Protein AF-A0A1C3VGX7-F1 (afdb_monomer)

Foldseek 3Di:
DDDDDDDDDDDDDDDDDPPPPPPPPDPPPVQWPWADDAAEDDDFDADPVRHGQKDKTWTFDADPVGRQKTWTKIKIFGQAQAWKWKWKAFVPDPDTDIDIDHHRDIDMDTRDIDGPDTYTHMHMYID

Radius of gyration: 29.25 Å; Cα contacts (8 Å, |Δi|>4): 235; chains: 1; bounding box: 51×45×94 Å

Nearest PDB structures (foldseek):
  7snk-assembly1_A  TM=5.918E-01  e=3.510E-02  Phocaeic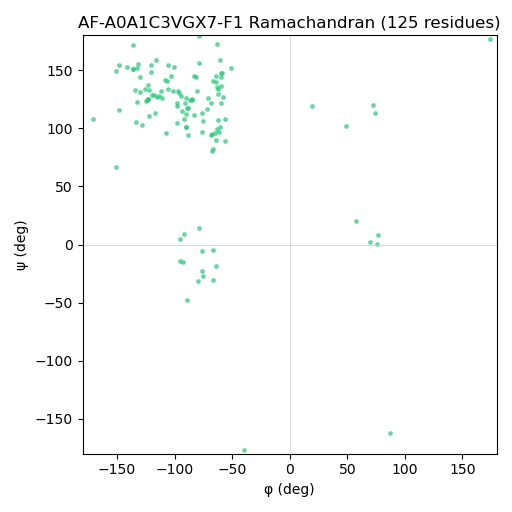ola plebeius DSM 17135
  2x09-assembly2_B  TM=5.824E-01  e=1.262E-01  Amycolatopsis orientalis
  7lk7-assembly1_A  TM=5.318E-01  e=9.664E-02  Phocaeicola plebeius DSM 17135
  6qvi-assembly2_B  TM=4.352E-01  e=5.919E-01  Thermus thermophilus HB27
  6ncz-assembly1_C  TM=4.996E-01  e=1.248E+00  Fusicatenibacter saccharivorans

Secondary structure (DSSP, 8-state):
--------------------------------EEPPPPEEES---B-TTS-BSEEEEEEEEE-SS-TTEEEEEEEEEE-SSS-EEEEEEETT-S-EEEEEE-TT-EEEEEEEEEES-----EEEEE-

pLDDT: mean 81.5, std 19.59, range [40.47, 97.69]

Organism: NCBI:txid1761772

Solvent-accessible surface area (backbone atoms only — not comparable to full-atom values): 7952 Å² total; per-residue (Å²): 134,83,90,83,85,89,88,81,91,79,89,80,88,78,82,86,80,81,82,73,79,78,77,78,79,64,86,80,71,77,67,64,42,72,46,75,84,67,50,75,46,77,68,82,59,55,48,99,86,67,47,70,24,69,47,79,49,35,31,24,42,58,40,94,87,47,65,59,35,18,34,38,35,41,37,41,32,28,76,36,86,55,76,44,40,34,36,42,23,49,59,94,50,90,68,58,52,78,44,78,36,47,42,67,32,71,51,76,45,72,82,48,73,38,71,79,56,60,76,79,61,42,31,37,36,51,103

Structure (mmCIF, N/CA/C/O backbone):
data_AF-A0A1C3VGX7-F1
#
_entry.id   AF-A0A1C3VGX7-F1
#
loop_
_atom_site.group_PDB
_atom_site.id
_atom_site.type_symbol
_atom_site.label_atom_id
_atom_site.label_alt_id
_atom_site.label_comp_id
_atom_site.label_asym_id
_atom_site.label_entity_id
_atom_site.label_seq_id
_atom_site.pdbx_PDB_ins_code
_atom_site.Cartn_x
_atom_site.Cartn_y
_atom_site.Cartn_z
_atom_site.occupancy
_atom_site.B_iso_or_equiv
_atom_site.auth_seq_id
_atom_site.auth_comp_id
_atom_site.auth_asym_id
_atom_site.auth_atom_id
_atom_site.pdbx_PDB_model_num
ATOM 1 N N . MET A 1 1 ? -35.722 33.574 -77.593 1.00 40.47 1 MET A N 1
ATOM 2 C CA . MET A 1 1 ? -35.270 32.923 -78.837 1.00 40.47 1 MET A CA 1
ATOM 3 C C . MET A 1 1 ? -34.606 31.601 -78.455 1.00 40.47 1 MET A C 1
ATOM 5 O O . MET A 1 1 ? -33.612 31.627 -77.751 1.00 40.47 1 MET A O 1
ATOM 9 N N . GLN A 1 2 ? -35.299 30.500 -78.769 1.00 41.75 2 GLN A N 1
ATOM 10 C CA . GLN A 1 2 ? -34.873 29.114 -79.068 1.00 41.75 2 GLN A CA 1
ATOM 11 C C . GLN A 1 2 ? -33.475 28.611 -78.620 1.00 41.75 2 GLN A C 1
ATOM 13 O O . GLN A 1 2 ? -32.465 29.198 -78.978 1.00 41.75 2 GLN A O 1
ATOM 18 N N . ILE A 1 3 ? -33.411 27.570 -77.766 1.00 47.00 3 ILE A N 1
ATOM 19 C CA . ILE A 1 3 ? -33.228 26.112 -78.058 1.00 47.00 3 ILE A CA 1
ATOM 20 C C . ILE A 1 3 ? -31.804 25.737 -78.511 1.00 47.00 3 ILE A C 1
ATOM 22 O O . ILE A 1 3 ? -31.419 26.165 -79.588 1.00 47.00 3 ILE A O 1
ATOM 26 N N . ARG A 1 4 ? -31.119 24.843 -77.761 1.00 49.81 4 ARG A N 1
ATOM 27 C CA . ARG A 1 4 ? -30.520 23.529 -78.166 1.00 49.81 4 ARG A CA 1
ATOM 28 C C . ARG A 1 4 ? -30.042 22.789 -76.891 1.00 49.81 4 ARG A C 1
ATOM 30 O O . ARG A 1 4 ? -29.281 23.356 -76.125 1.00 49.81 4 ARG A O 1
ATOM 37 N N . LEU A 1 5 ? -30.714 21.714 -76.461 1.00 46.38 5 LEU A N 1
ATOM 38 C CA . LEU A 1 5 ? -30.472 20.279 -76.746 1.00 46.38 5 LEU A CA 1
ATOM 39 C C . LEU A 1 5 ? -29.245 19.649 -76.027 1.00 46.38 5 LEU A C 1
ATOM 41 O O . LEU A 1 5 ? -28.106 19.985 -76.320 1.00 46.38 5 LEU A O 1
ATOM 45 N N . LEU A 1 6 ? -29.577 18.719 -75.109 1.00 43.84 6 LEU A N 1
ATOM 46 C CA . LEU A 1 6 ? -28.848 17.602 -74.445 1.00 43.84 6 LEU A CA 1
ATOM 47 C C . LEU A 1 6 ? -27.881 16.793 -75.362 1.00 43.84 6 LEU A C 1
ATOM 49 O O . LEU A 1 6 ? -27.949 16.983 -76.574 1.00 43.84 6 LEU A O 1
ATOM 53 N N . PRO A 1 7 ? -27.194 15.709 -74.902 1.00 55.16 7 PRO A N 1
ATOM 54 C CA . PRO A 1 7 ? -26.656 15.316 -73.579 1.00 55.16 7 PRO A CA 1
ATOM 55 C C . PRO A 1 7 ? -25.218 14.724 -73.682 1.00 55.16 7 PRO A C 1
ATOM 57 O O . PRO A 1 7 ? -24.768 14.350 -74.759 1.00 55.16 7 PRO A O 1
ATOM 60 N N . MET A 1 8 ? -24.521 14.480 -72.567 1.00 45.97 8 MET A N 1
ATOM 61 C CA . MET A 1 8 ? -23.620 13.317 -72.508 1.00 45.97 8 MET A CA 1
ATOM 62 C C . MET A 1 8 ? -23.539 12.758 -71.089 1.00 45.97 8 MET A C 1
ATOM 64 O O . MET A 1 8 ? -23.097 13.421 -70.155 1.00 45.97 8 MET A O 1
ATOM 68 N N . LEU A 1 9 ? -24.019 11.521 -70.959 1.00 51.81 9 LEU A N 1
ATOM 69 C CA . LEU A 1 9 ? -23.795 10.646 -69.821 1.00 51.81 9 LEU A CA 1
ATOM 70 C C . LEU A 1 9 ? -22.302 10.343 -69.689 1.00 51.81 9 LEU A C 1
ATOM 72 O O . LEU A 1 9 ? -21.711 9.830 -70.635 1.00 51.81 9 LEU A O 1
ATOM 76 N N . ILE A 1 10 ? -21.746 10.516 -68.492 1.00 53.53 10 ILE A N 1
ATOM 77 C CA . ILE A 1 10 ? -20.650 9.668 -68.016 1.00 53.53 10 ILE A CA 1
ATOM 78 C C . ILE A 1 10 ? -20.998 9.250 -66.590 1.00 53.53 10 ILE A C 1
ATOM 80 O O . ILE A 1 10 ? -20.961 10.043 -65.652 1.00 53.53 10 ILE A O 1
ATOM 84 N N . ALA A 1 11 ? -21.406 7.991 -66.460 1.00 48.50 11 ALA A N 1
ATOM 85 C CA . ALA A 1 11 ? -21.537 7.306 -65.189 1.00 48.50 11 ALA A CA 1
ATOM 86 C C . ALA A 1 11 ? -20.134 6.920 -64.702 1.00 48.50 11 ALA A C 1
ATOM 88 O O . ALA A 1 11 ? -19.487 6.068 -65.309 1.00 48.50 11 ALA A O 1
ATOM 89 N N . SER A 1 12 ? -19.681 7.519 -63.602 1.00 54.56 12 SER A N 1
ATOM 90 C CA . SER A 1 12 ? -18.494 7.063 -62.876 1.00 54.56 12 SER A CA 1
ATOM 91 C C . SER A 1 12 ? -18.942 6.419 -61.571 1.00 54.56 12 SER A C 1
ATOM 93 O O . SER A 1 12 ? -19.208 7.090 -60.578 1.00 54.56 12 SER A O 1
ATOM 95 N N . VAL A 1 13 ? -19.053 5.093 -61.603 1.00 50.00 13 VAL A N 1
ATOM 96 C CA . VAL A 1 13 ? -19.098 4.242 -60.414 1.00 50.00 13 VAL A CA 1
ATOM 97 C C . VAL A 1 13 ? -17.693 4.242 -59.812 1.00 50.00 13 VAL A C 1
ATOM 99 O O . VAL A 1 13 ? -16.761 3.759 -60.448 1.00 50.00 13 VAL A O 1
ATOM 102 N N . LEU A 1 14 ? -17.530 4.752 -58.590 1.00 49.12 14 LEU A N 1
ATOM 103 C CA . LEU A 1 14 ? -16.368 4.438 -57.760 1.00 49.12 14 LEU A CA 1
ATOM 104 C C . LEU A 1 14 ? -16.851 3.834 -56.448 1.00 49.12 14 LEU A C 1
ATOM 106 O O . LEU A 1 14 ? -17.493 4.478 -55.620 1.00 49.12 14 LEU A O 1
ATOM 110 N N . LEU A 1 15 ? -16.563 2.541 -56.334 1.00 46.62 15 LEU A N 1
ATOM 111 C CA . LEU A 1 15 ? -16.748 1.726 -55.155 1.00 46.62 15 LEU A CA 1
ATOM 112 C C . LEU A 1 15 ? -15.853 2.215 -54.010 1.00 46.62 15 LEU A C 1
ATOM 114 O O . LEU A 1 15 ? -14.680 2.511 -54.210 1.00 46.62 15 LEU A O 1
ATOM 118 N N . GLY A 1 16 ? -16.428 2.197 -52.808 1.00 44.78 16 GLY A N 1
ATOM 119 C CA . GLY A 1 16 ? -15.869 1.511 -51.643 1.00 44.78 16 GLY A CA 1
ATOM 120 C C . GLY A 1 16 ? -14.399 1.753 -51.300 1.00 44.78 16 GLY A C 1
ATOM 121 O O . GLY A 1 16 ? -13.510 1.074 -51.797 1.00 44.78 16 GLY A O 1
ATOM 122 N N . GLY A 1 17 ? -14.183 2.602 -50.301 1.00 42.56 17 GLY A N 1
ATOM 123 C CA . GLY A 1 17 ? -12.937 2.676 -49.547 1.00 42.56 17 GLY A CA 1
ATOM 124 C C . GLY A 1 17 ? -13.229 3.150 -48.132 1.00 42.56 17 GLY A C 1
ATOM 125 O O . GLY A 1 17 ? -12.892 4.271 -47.768 1.00 42.56 17 GLY A O 1
ATOM 126 N N . ALA A 1 18 ? -13.935 2.331 -47.349 1.00 49.16 18 ALA A N 1
ATOM 127 C CA . ALA A 1 18 ? -14.025 2.543 -45.914 1.00 49.16 18 ALA A CA 1
ATOM 128 C C . ALA A 1 18 ? -12.606 2.414 -45.346 1.00 49.16 18 ALA A C 1
ATOM 130 O O . ALA A 1 18 ? -12.059 1.313 -45.282 1.00 49.16 18 ALA A O 1
ATOM 131 N N . ASN A 1 19 ? -12.006 3.538 -44.956 1.00 46.81 19 ASN A N 1
ATOM 132 C CA . ASN A 1 19 ? -10.813 3.548 -44.121 1.00 46.81 19 ASN A CA 1
ATOM 133 C C . ASN A 1 19 ? -11.201 2.996 -42.747 1.00 46.81 19 ASN A C 1
ATOM 135 O O . ASN A 1 19 ? -11.492 3.740 -41.813 1.00 46.81 19 ASN A O 1
ATOM 139 N N . GLY A 1 20 ? -11.243 1.668 -42.646 1.00 46.28 20 GLY A N 1
ATOM 140 C CA . GLY A 1 20 ? -11.172 0.969 -41.380 1.00 46.28 20 GLY A CA 1
ATOM 141 C C . GLY A 1 20 ? -9.816 1.286 -40.770 1.00 46.28 20 GLY A C 1
ATOM 142 O O . GLY A 1 20 ? -8.796 0.720 -41.154 1.00 46.28 20 GLY A O 1
ATOM 143 N N . THR A 1 21 ? -9.796 2.232 -39.840 1.00 46.66 21 THR A N 1
ATOM 144 C CA . THR A 1 21 ? -8.708 2.377 -38.884 1.00 46.66 21 THR A CA 1
ATOM 145 C C . THR A 1 21 ? -8.652 1.091 -38.067 1.00 46.66 21 THR A C 1
ATOM 147 O O . THR A 1 21 ? -9.399 0.892 -37.112 1.00 46.66 21 THR A O 1
ATOM 150 N N . PHE A 1 22 ? -7.771 0.176 -38.462 1.00 52.41 22 PHE A N 1
ATOM 151 C CA . PHE A 1 22 ? -7.387 -0.947 -37.622 1.00 52.41 22 PHE A CA 1
ATOM 152 C C . PHE A 1 22 ? -6.600 -0.380 -36.440 1.00 52.41 22 PHE A C 1
ATOM 154 O O . PHE A 1 22 ? -5.397 -0.141 -36.527 1.00 52.41 22 PHE A O 1
ATOM 161 N N . GLY A 1 23 ? -7.295 -0.124 -35.331 1.00 44.03 23 GLY A N 1
ATOM 162 C CA . GLY A 1 23 ? -6.652 0.040 -34.038 1.00 44.03 23 GLY A CA 1
ATOM 163 C C . GLY A 1 23 ? -5.932 -1.262 -33.712 1.00 44.03 23 GLY A C 1
ATOM 164 O O . GLY A 1 23 ? -6.565 -2.238 -33.320 1.00 44.03 23 GLY A O 1
ATOM 165 N N . GLN A 1 24 ? -4.616 -1.301 -33.916 1.00 53.38 24 GLN A N 1
ATOM 166 C CA . GLN A 1 24 ? -3.787 -2.376 -33.392 1.00 53.38 24 GLN A CA 1
ATOM 167 C C . GLN A 1 24 ? -3.835 -2.284 -31.866 1.00 53.38 24 GLN A C 1
ATOM 169 O O . GLN A 1 24 ? -3.090 -1.526 -31.247 1.00 53.38 24 GLN A O 1
ATOM 174 N N . SER A 1 25 ? -4.718 -3.061 -31.241 1.00 48.56 25 SER A N 1
ATOM 175 C CA . SER A 1 25 ? -4.529 -3.471 -29.858 1.00 48.56 25 SER A CA 1
ATOM 176 C C . SER A 1 25 ? -3.268 -4.331 -29.835 1.00 48.56 25 SER A C 1
ATOM 178 O O . SER A 1 25 ? -3.319 -5.540 -30.065 1.00 48.56 25 SER A O 1
ATOM 180 N N . GLY A 1 26 ? -2.113 -3.690 -29.631 1.00 57.94 26 GLY A N 1
ATOM 181 C CA . GLY A 1 26 ? -0.898 -4.393 -29.241 1.00 57.94 26 GLY A CA 1
ATOM 182 C C . GLY A 1 26 ? -1.209 -5.288 -28.036 1.00 57.94 26 GLY A C 1
ATOM 183 O O . GLY A 1 26 ? -2.144 -4.985 -27.288 1.00 57.94 26 GLY A O 1
ATOM 184 N N . PRO A 1 27 ? -0.488 -6.406 -27.852 1.00 47.38 27 PRO A N 1
ATOM 185 C CA . PRO A 1 27 ? -0.771 -7.334 -26.770 1.00 47.38 27 PRO A CA 1
ATOM 186 C C . PRO A 1 27 ? -0.711 -6.564 -25.452 1.00 47.38 27 PRO A C 1
ATOM 188 O O . PRO A 1 27 ? 0.358 -6.147 -25.005 1.00 47.38 27 PRO A O 1
ATOM 191 N N . SER A 1 28 ? -1.886 -6.341 -24.861 1.00 49.50 28 SER A N 1
ATOM 192 C CA . SER A 1 28 ? -2.040 -5.809 -23.517 1.00 49.50 28 SER A CA 1
ATOM 193 C C . SER A 1 28 ? -1.512 -6.882 -22.575 1.00 49.50 28 SER A C 1
ATOM 195 O O . SER A 1 28 ? -2.252 -7.716 -22.060 1.00 49.50 28 SER A O 1
ATOM 197 N N . MET A 1 29 ? -0.189 -6.939 -22.426 1.00 52.16 29 MET A N 1
ATOM 198 C CA . MET A 1 29 ? 0.431 -7.675 -21.344 1.00 52.16 29 MET A CA 1
ATOM 199 C C . MET A 1 29 ? 0.058 -6.914 -20.083 1.00 52.16 29 MET A C 1
ATOM 201 O O . MET A 1 29 ? 0.702 -5.922 -19.740 1.00 52.16 29 MET A O 1
ATOM 205 N N . SER A 1 30 ? -1.018 -7.346 -19.428 1.00 49.06 30 SER A N 1
ATOM 206 C CA . SER A 1 30 ? -1.345 -6.948 -18.066 1.00 49.06 30 SER A CA 1
ATOM 207 C C . SER A 1 30 ? -0.144 -7.299 -17.182 1.00 49.06 30 SER A C 1
ATOM 209 O O . SER A 1 30 ? -0.015 -8.409 -16.683 1.00 49.06 30 SER A O 1
ATOM 211 N N . ARG A 1 31 ? 0.792 -6.354 -17.055 1.00 57.88 31 ARG A N 1
ATOM 212 C CA . ARG A 1 31 ? 2.080 -6.478 -16.349 1.00 57.88 31 ARG A CA 1
ATOM 213 C C . ARG A 1 31 ? 1.943 -6.342 -14.829 1.00 57.88 31 ARG A C 1
ATOM 215 O O . ARG A 1 31 ? 2.938 -6.145 -14.144 1.00 57.88 31 ARG A O 1
ATOM 222 N N . LEU A 1 32 ? 0.724 -6.424 -14.305 1.00 59.06 32 LEU A N 1
ATOM 223 C CA . LEU A 1 32 ? 0.454 -6.340 -12.878 1.00 59.06 32 LEU A CA 1
ATOM 224 C C . LEU A 1 32 ? 0.504 -7.749 -12.295 1.00 59.06 32 LEU A C 1
ATOM 226 O O . LEU A 1 32 ? -0.444 -8.522 -12.431 1.00 59.06 32 LEU A O 1
ATOM 230 N N . THR A 1 33 ? 1.612 -8.094 -11.643 1.00 65.19 33 THR A N 1
ATOM 231 C CA . THR A 1 33 ? 1.636 -9.249 -10.744 1.00 65.19 33 THR A CA 1
ATOM 232 C C . THR A 1 33 ? 0.928 -8.856 -9.454 1.00 65.19 33 THR A C 1
ATOM 234 O O . THR A 1 33 ? 1.522 -8.214 -8.586 1.00 65.19 33 THR A O 1
ATOM 237 N N . LEU A 1 34 ? -0.359 -9.204 -9.346 1.00 75.50 34 LEU A N 1
ATOM 238 C CA . LEU A 1 34 ? -1.123 -9.022 -8.113 1.00 75.50 34 LEU A CA 1
ATOM 239 C C . LEU A 1 34 ? -0.449 -9.824 -6.993 1.00 75.50 34 LEU A C 1
ATOM 241 O O . LEU A 1 34 ? -0.247 -11.033 -7.122 1.00 75.50 34 LEU A O 1
ATOM 245 N N . GLN A 1 35 ? -0.059 -9.142 -5.922 1.00 86.31 35 GLN A N 1
ATOM 246 C CA . GLN A 1 35 ? 0.553 -9.777 -4.762 1.00 86.31 35 GLN A CA 1
ATOM 247 C C . GLN A 1 35 ? -0.513 -10.443 -3.887 1.00 86.31 35 GLN A C 1
ATOM 249 O O . GLN A 1 35 ? -1.686 -10.067 -3.905 1.00 86.31 35 GLN A O 1
ATOM 254 N N . GLY A 1 36 ? -0.087 -11.443 -3.113 1.00 78.25 36 GLY A N 1
ATOM 255 C CA . GLY A 1 36 ? -0.941 -12.124 -2.141 1.00 78.25 36 GLY A CA 1
ATOM 256 C C . GLY A 1 36 ? -1.437 -11.200 -1.017 1.00 78.25 36 GLY A C 1
ATOM 257 O O . GLY A 1 36 ? -0.991 -10.057 -0.910 1.00 78.25 36 GLY A O 1
ATOM 258 N N . PRO A 1 37 ? -2.352 -11.691 -0.162 1.00 78.12 37 PRO A N 1
ATOM 259 C CA . PRO A 1 37 ? -2.946 -10.883 0.896 1.00 78.12 37 PRO A CA 1
ATOM 260 C C . PRO A 1 37 ? -1.887 -10.353 1.869 1.00 78.12 37 PRO A C 1
ATOM 262 O O . PRO A 1 37 ? -0.921 -11.042 2.203 1.00 78.12 37 PRO A O 1
ATOM 265 N N . ALA A 1 38 ? -2.110 -9.132 2.352 1.00 79.44 38 ALA A N 1
ATOM 266 C CA . ALA A 1 38 ? -1.270 -8.512 3.367 1.00 79.44 38 ALA A CA 1
ATOM 267 C C . ALA A 1 38 ? -1.330 -9.285 4.689 1.00 79.44 38 ALA A C 1
ATOM 269 O O . ALA A 1 38 ? -2.406 -9.720 5.110 1.00 79.44 38 ALA A O 1
ATOM 270 N N . GLU A 1 39 ? -0.210 -9.343 5.407 1.00 81.25 39 GLU A N 1
ATOM 271 C CA . GLU A 1 39 ? -0.244 -9.730 6.814 1.00 81.25 39 GLU A CA 1
ATOM 272 C C . GLU A 1 39 ? -0.777 -8.550 7.634 1.00 81.25 39 GLU A C 1
ATOM 274 O O . GLU A 1 39 ? -0.116 -7.516 7.771 1.00 81.25 39 GLU A O 1
ATOM 279 N N . GLN A 1 40 ? -2.021 -8.670 8.102 1.00 79.06 40 GLN A N 1
ATOM 280 C CA . GLN A 1 40 ? -2.691 -7.623 8.868 1.00 79.06 40 GLN A CA 1
ATOM 281 C C . GLN A 1 40 ? -2.405 -7.798 10.358 1.00 79.06 40 GLN A C 1
ATOM 283 O O . GLN A 1 40 ? -2.811 -8.789 10.963 1.00 79.06 40 GLN A O 1
ATOM 288 N N . ALA A 1 41 ? -1.747 -6.808 10.955 1.00 76.19 41 ALA A N 1
ATOM 289 C CA . ALA A 1 41 ? -1.551 -6.725 12.394 1.00 76.19 41 ALA A CA 1
ATOM 290 C C . ALA A 1 41 ? -2.516 -5.699 13.013 1.00 76.19 41 ALA A C 1
ATOM 292 O O . ALA A 1 41 ? -2.817 -4.657 12.425 1.00 76.19 41 ALA A O 1
ATOM 293 N N . GLY A 1 42 ? -2.987 -5.985 14.228 1.00 78.31 42 GLY A N 1
ATOM 294 C CA . GLY A 1 42 ? -3.805 -5.062 15.017 1.00 78.31 42 GLY A CA 1
ATOM 295 C C . GLY A 1 42 ? -5.314 -5.130 14.749 1.00 78.31 42 GLY A C 1
ATOM 296 O O . GLY A 1 42 ? -5.855 -6.117 14.248 1.00 78.31 42 GLY A O 1
ATOM 297 N N . LYS A 1 43 ? -6.030 -4.077 15.164 1.00 85.25 43 LYS A N 1
ATOM 298 C CA . LYS A 1 43 ? -7.497 -4.020 15.116 1.00 85.25 43 LYS A CA 1
ATOM 299 C C . LYS A 1 43 ? -7.974 -3.606 13.724 1.00 85.25 43 LYS A C 1
ATOM 301 O O . LYS A 1 43 ? -7.854 -2.446 13.342 1.00 85.25 43 LYS A O 1
ATOM 306 N N . VAL A 1 44 ? -8.607 -4.532 13.007 1.00 90.94 44 VAL A N 1
ATOM 307 C CA . VAL A 1 44 ? -9.227 -4.239 11.707 1.00 90.94 44 VAL A CA 1
ATOM 308 C C . VAL A 1 44 ? -10.440 -3.334 11.891 1.00 90.94 44 VAL A C 1
ATOM 310 O O . VAL A 1 44 ? -11.411 -3.670 12.576 1.00 90.94 44 VAL A O 1
ATOM 313 N N . VAL A 1 45 ? -10.393 -2.179 11.241 1.00 90.75 45 VAL A N 1
ATOM 314 C CA . VAL A 1 45 ? -11.498 -1.238 11.158 1.00 90.75 45 VAL A CA 1
ATOM 315 C C . VAL A 1 45 ? -12.601 -1.799 10.259 1.00 90.75 45 VAL A C 1
ATOM 317 O O . VAL A 1 45 ? -12.358 -2.144 9.102 1.00 90.75 45 VAL A O 1
ATOM 320 N N . LYS A 1 46 ? -13.824 -1.860 10.794 1.00 93.06 46 LYS A N 1
ATOM 321 C CA . LYS A 1 46 ? -15.010 -2.391 10.114 1.00 93.06 46 LYS A CA 1
ATOM 322 C C . LYS A 1 46 ? -16.118 -1.347 9.989 1.00 93.06 46 LYS A C 1
ATOM 324 O O . LYS A 1 46 ? -16.184 -0.413 10.793 1.00 93.06 46 LYS A O 1
ATOM 329 N N . ASP A 1 47 ? -16.968 -1.521 8.983 1.00 90.19 47 ASP A N 1
ATOM 330 C CA . ASP A 1 47 ? -18.191 -0.746 8.786 1.00 90.19 47 ASP A CA 1
ATOM 331 C C . ASP A 1 47 ? -19.335 -1.232 9.701 1.00 90.19 47 ASP A C 1
ATOM 333 O O . ASP A 1 47 ? -19.180 -2.172 10.484 1.00 90.19 47 ASP A O 1
ATOM 337 N N . ALA A 1 48 ? -20.501 -0.584 9.607 1.00 90.00 48 ALA A N 1
ATOM 338 C CA . ALA A 1 48 ? -21.688 -0.942 10.391 1.00 90.00 48 ALA A CA 1
ATOM 339 C C . ALA A 1 48 ? -22.240 -2.347 10.073 1.00 90.00 48 ALA A C 1
ATOM 341 O O . ALA A 1 48 ? -22.977 -2.911 10.876 1.00 90.00 48 ALA A O 1
ATOM 342 N N . LEU A 1 49 ? -21.869 -2.917 8.923 1.00 93.12 49 LEU A N 1
ATOM 343 C CA . LEU A 1 49 ? -22.226 -4.268 8.490 1.00 93.12 49 LEU A CA 1
ATOM 344 C C . LEU A 1 49 ? -21.129 -5.290 8.847 1.00 93.12 49 LEU A C 1
ATOM 346 O O . LEU A 1 49 ? -21.214 -6.452 8.458 1.00 93.12 49 LEU A O 1
ATOM 350 N N . GLY A 1 50 ? -20.082 -4.874 9.569 1.00 92.06 50 GLY A N 1
ATOM 351 C CA . GLY A 1 50 ? -18.966 -5.727 9.971 1.00 92.06 50 GLY A CA 1
ATOM 352 C C . GLY A 1 50 ? -17.947 -6.024 8.864 1.00 92.06 50 GLY A C 1
ATOM 353 O O . GLY A 1 50 ? -17.049 -6.843 9.080 1.00 92.06 50 GLY A O 1
ATOM 354 N N . ARG A 1 51 ? -18.039 -5.369 7.702 1.00 93.00 51 ARG A N 1
ATOM 355 C CA . ARG A 1 51 ? -17.106 -5.540 6.577 1.00 93.00 51 ARG A CA 1
ATOM 356 C C . ARG A 1 51 ? -15.845 -4.702 6.799 1.00 93.00 51 ARG A C 1
ATOM 358 O O . ARG A 1 51 ? -15.948 -3.603 7.345 1.00 93.00 51 ARG A O 1
ATOM 365 N N . PRO A 1 52 ? -14.654 -5.178 6.399 1.00 93.50 52 PRO A N 1
ATOM 366 C CA . PRO A 1 52 ? -13.429 -4.398 6.532 1.00 93.50 52 PRO A CA 1
ATOM 367 C C . PRO A 1 52 ? -13.518 -3.112 5.705 1.00 93.50 52 PRO A C 1
ATOM 369 O O . PRO A 1 52 ? -13.920 -3.126 4.544 1.00 93.50 52 PRO A O 1
ATOM 372 N N . CYS A 1 53 ? -13.127 -1.990 6.306 1.00 94.44 53 CYS A N 1
ATOM 373 C CA . CYS A 1 53 ? -13.116 -0.704 5.615 1.00 94.44 53 CYS A CA 1
ATOM 374 C C . CYS A 1 53 ? -11.954 -0.572 4.632 1.00 94.44 53 CYS A C 1
ATOM 376 O O . CYS A 1 53 ? -12.045 0.211 3.695 1.00 94.44 53 CYS A O 1
ATOM 378 N N . LEU A 1 54 ? -10.853 -1.280 4.871 1.00 94.31 54 LEU A N 1
ATOM 379 C CA . LEU A 1 54 ? -9.640 -1.159 4.078 1.00 94.31 54 LEU A CA 1
ATOM 380 C C . LEU A 1 54 ? -9.586 -2.281 3.041 1.00 94.31 54 LEU A C 1
ATOM 382 O O . LEU A 1 54 ? -9.608 -3.456 3.398 1.00 94.31 54 LEU A O 1
ATOM 386 N N . ASP A 1 55 ? -9.504 -1.887 1.780 1.00 94.00 55 ASP A N 1
ATOM 387 C CA . ASP A 1 55 ? -9.242 -2.748 0.636 1.00 94.00 55 ASP A CA 1
ATOM 388 C C . ASP A 1 55 ? -7.806 -2.505 0.164 1.00 94.00 55 ASP A C 1
ATOM 390 O O . ASP A 1 55 ? -7.337 -1.363 0.142 1.00 94.00 55 ASP A O 1
ATOM 394 N N . ILE A 1 56 ? -7.075 -3.584 -0.091 1.00 94.25 56 ILE A N 1
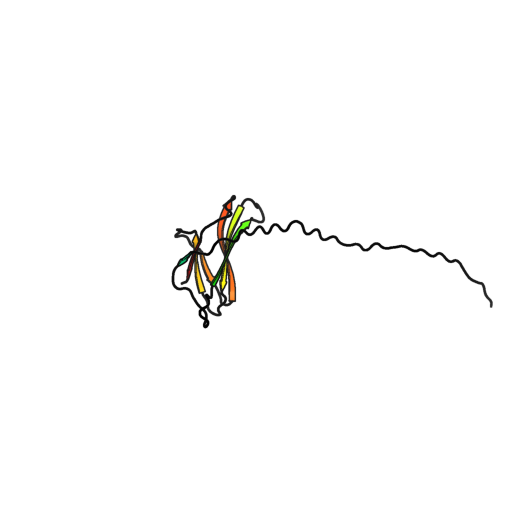ATOM 395 C CA . ILE A 1 56 ? -5.622 -3.564 -0.240 1.00 94.25 56 ILE A CA 1
ATOM 396 C C . ILE A 1 56 ? -5.262 -4.349 -1.488 1.00 94.25 56 ILE A C 1
ATOM 398 O O . ILE A 1 56 ? -5.525 -5.546 -1.576 1.00 94.25 56 ILE A O 1
ATOM 402 N N . GLU A 1 57 ? -4.574 -3.684 -2.401 1.00 94.75 57 GLU A N 1
ATOM 403 C CA . GLU A 1 57 ? -4.057 -4.265 -3.632 1.00 94.75 57 GLU A CA 1
ATOM 404 C C . GLU A 1 57 ? -2.560 -3.971 -3.678 1.00 94.75 57 GLU A C 1
ATOM 406 O O . GLU A 1 57 ? -2.136 -2.855 -3.396 1.00 94.75 57 GLU A O 1
ATOM 411 N N . ALA A 1 58 ? -1.734 -4.954 -4.005 1.00 95.00 58 ALA A N 1
ATOM 412 C CA . ALA A 1 58 ? -0.302 -4.736 -4.149 1.00 95.00 58 ALA A CA 1
ATOM 413 C C . ALA A 1 58 ? 0.179 -5.307 -5.477 1.00 95.00 58 ALA A C 1
ATOM 415 O O . ALA A 1 58 ? -0.325 -6.331 -5.943 1.00 95.00 58 ALA A O 1
ATOM 416 N N . ALA A 1 59 ? 1.139 -4.628 -6.099 1.00 95.25 59 ALA A N 1
ATOM 417 C CA . ALA A 1 59 ? 1.686 -5.016 -7.389 1.00 95.25 59 ALA A CA 1
ATOM 418 C C . ALA A 1 59 ? 3.139 -4.564 -7.541 1.00 95.25 59 ALA A C 1
ATOM 420 O O . ALA A 1 59 ? 3.544 -3.526 -7.017 1.00 95.25 59 ALA A O 1
ATOM 421 N N . ALA A 1 60 ? 3.915 -5.340 -8.299 1.00 95.50 60 ALA A N 1
ATOM 422 C CA . ALA A 1 60 ? 5.209 -4.897 -8.796 1.00 95.50 60 ALA A CA 1
ATOM 423 C C . ALA A 1 60 ? 5.000 -4.228 -10.162 1.00 95.50 60 ALA A C 1
ATOM 425 O O . ALA A 1 60 ? 4.609 -4.889 -11.125 1.00 95.50 60 ALA A O 1
ATOM 426 N N . VAL A 1 61 ? 5.221 -2.917 -10.241 1.00 94.69 61 VAL A N 1
ATOM 427 C CA . VAL A 1 61 ? 4.928 -2.105 -11.429 1.00 94.69 61 VAL A CA 1
ATOM 428 C C . VAL A 1 61 ? 6.235 -1.643 -12.073 1.00 94.69 61 VAL A C 1
ATOM 430 O O . VAL A 1 61 ? 7.061 -1.047 -11.390 1.00 94.69 61 VAL A O 1
ATOM 433 N N . PRO A 1 62 ? 6.468 -1.886 -13.373 1.00 94.88 62 PRO A N 1
ATOM 434 C CA . PRO A 1 62 ? 7.682 -1.420 -14.036 1.00 94.88 62 PRO A CA 1
ATOM 435 C C . PRO A 1 62 ? 7.741 0.102 -14.138 1.00 94.88 62 PRO A C 1
ATOM 437 O O . PRO A 1 62 ? 6.744 0.750 -14.462 1.00 94.88 62 PRO A O 1
ATOM 440 N N . HIS A 1 63 ? 8.934 0.663 -13.937 1.00 92.88 63 HIS A N 1
ATOM 441 C CA . HIS A 1 63 ? 9.199 2.076 -14.195 1.00 92.88 63 HIS A CA 1
ATOM 442 C C . HIS A 1 63 ? 8.949 2.427 -15.659 1.00 92.88 63 HIS A C 1
ATOM 444 O O . HIS A 1 63 ? 9.224 1.641 -16.569 1.00 92.88 63 HIS A O 1
ATOM 450 N N . ALA A 1 64 ? 8.507 3.664 -15.886 1.00 91.00 64 ALA A N 1
ATOM 451 C CA . ALA A 1 64 ? 8.340 4.200 -17.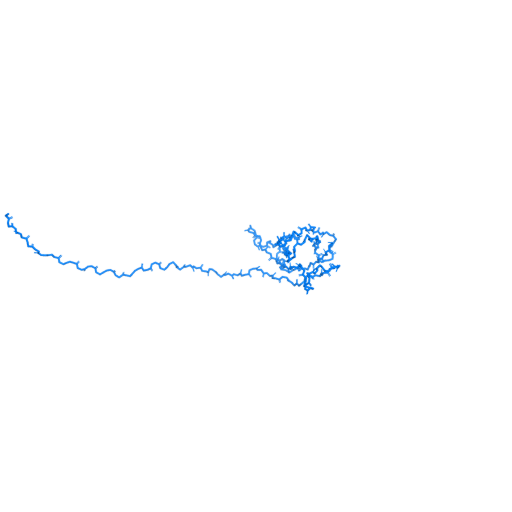233 1.00 91.00 64 ALA A CA 1
ATOM 452 C C . ALA A 1 64 ? 9.682 4.364 -17.975 1.00 91.00 64 ALA A C 1
ATOM 454 O O . ALA A 1 64 ? 9.716 4.248 -19.197 1.00 91.00 64 ALA A O 1
ATOM 455 N N . VAL A 1 65 ? 10.776 4.626 -17.244 1.00 93.75 65 VAL A N 1
ATOM 456 C CA . VAL A 1 65 ? 12.107 4.904 -17.818 1.00 93.75 65 VAL A CA 1
ATOM 457 C C . VAL A 1 65 ? 12.931 3.628 -18.031 1.00 93.75 65 VAL A C 1
ATOM 459 O O . VAL A 1 65 ? 13.488 3.441 -19.110 1.00 93.75 65 VAL A O 1
ATOM 462 N N . ASP A 1 66 ? 13.003 2.736 -17.036 1.00 93.25 66 ASP A N 1
ATOM 463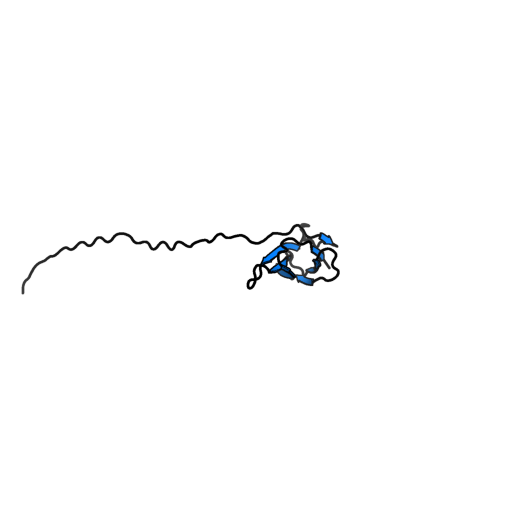 C CA . ASP A 1 66 ? 13.648 1.418 -17.165 1.00 93.25 66 ASP A CA 1
ATOM 464 C C . ASP A 1 66 ? 12.690 0.318 -16.681 1.00 93.25 66 ASP A C 1
ATOM 466 O O . ASP A 1 66 ? 12.593 0.087 -15.477 1.00 93.25 66 ASP A O 1
ATOM 470 N N . PRO A 1 67 ? 12.032 -0.433 -17.582 1.00 92.19 67 PRO A N 1
ATOM 471 C CA . PRO A 1 67 ? 11.096 -1.484 -17.193 1.00 92.19 67 PRO A CA 1
ATOM 472 C C . PRO A 1 67 ? 11.761 -2.676 -16.485 1.00 92.19 67 PRO A C 1
ATOM 474 O O . PRO A 1 67 ? 11.059 -3.585 -16.045 1.00 92.19 67 PRO A O 1
ATOM 477 N N . LYS A 1 68 ? 13.099 -2.711 -16.377 1.00 93.31 68 LYS A N 1
ATOM 478 C CA . LYS A 1 68 ? 13.813 -3.678 -15.528 1.00 93.31 68 LYS A CA 1
ATOM 479 C C . LYS A 1 68 ? 13.729 -3.315 -14.047 1.00 93.31 68 LYS A C 1
ATOM 481 O O . LYS A 1 68 ? 13.937 -4.200 -13.218 1.00 93.31 68 LYS A O 1
ATOM 486 N N . ILE A 1 69 ? 13.480 -2.047 -13.720 1.00 95.38 69 ILE A N 1
ATOM 487 C CA . ILE A 1 69 ? 13.231 -1.571 -12.359 1.00 95.38 69 ILE A CA 1
ATOM 488 C C . ILE A 1 69 ? 11.727 -1.657 -12.107 1.00 95.38 69 ILE A C 1
ATOM 490 O O . ILE A 1 69 ? 10.924 -1.152 -12.889 1.00 95.38 69 ILE A O 1
ATOM 494 N N . LEU A 1 70 ? 11.358 -2.333 -11.026 1.00 96.19 70 LEU A N 1
ATOM 495 C CA . LEU A 1 70 ? 9.985 -2.544 -10.600 1.00 96.19 70 LEU A CA 1
ATOM 496 C C . LEU A 1 70 ? 9.766 -1.829 -9.267 1.00 96.19 70 LEU A C 1
ATOM 498 O O . LEU A 1 70 ? 10.503 -2.072 -8.311 1.00 96.19 70 LEU A O 1
ATOM 502 N N . ASP A 1 71 ? 8.742 -0.988 -9.201 1.00 95.75 71 ASP A N 1
ATOM 503 C CA . ASP A 1 71 ? 8.225 -0.424 -7.962 1.00 95.75 71 ASP A CA 1
ATOM 504 C C . ASP A 1 71 ? 7.322 -1.422 -7.263 1.00 95.75 71 ASP A C 1
ATOM 506 O O . ASP A 1 71 ? 6.412 -1.993 -7.862 1.00 95.75 71 ASP A O 1
ATOM 510 N N . HIS A 1 72 ? 7.546 -1.606 -5.972 1.00 95.81 72 HIS A N 1
ATOM 511 C CA . HIS A 1 72 ? 6.666 -2.377 -5.107 1.00 95.81 72 HIS A CA 1
ATOM 512 C C . HIS A 1 72 ? 5.606 -1.433 -4.565 1.00 95.81 72 HIS A C 1
ATOM 514 O O . HIS A 1 72 ? 5.830 -0.706 -3.594 1.00 95.81 72 HIS A O 1
ATOM 520 N N . VAL A 1 73 ? 4.468 -1.407 -5.254 1.00 96.62 73 VAL A N 1
ATOM 521 C CA . VAL A 1 73 ? 3.354 -0.506 -4.970 1.00 96.62 73 VAL A CA 1
ATOM 522 C C . VAL A 1 73 ? 2.321 -1.230 -4.119 1.00 96.62 73 VAL A C 1
ATOM 524 O O . VAL A 1 73 ? 1.917 -2.350 -4.435 1.00 96.62 73 VAL A O 1
ATOM 527 N N . VAL A 1 74 ? 1.872 -0.571 -3.055 1.00 96.38 74 VAL A N 1
ATOM 528 C CA . VAL A 1 74 ? 0.722 -0.982 -2.249 1.00 96.38 74 VAL A CA 1
ATOM 529 C C . VAL A 1 74 ? -0.349 0.0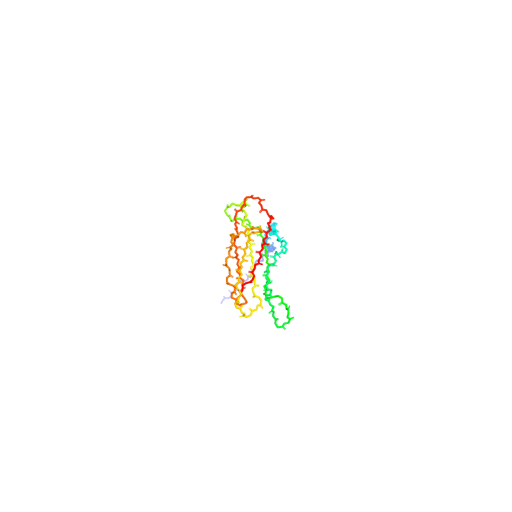98 -2.355 1.00 96.38 74 VAL A C 1
ATOM 531 O O . VAL A 1 74 ? -0.178 1.221 -1.882 1.00 96.38 74 VAL A O 1
ATOM 534 N N . SER A 1 75 ? -1.458 -0.256 -2.985 1.00 96.50 75 SER A N 1
ATOM 535 C CA . SER A 1 75 ? -2.663 0.546 -3.123 1.00 96.50 75 SER A CA 1
ATOM 536 C C . SER A 1 75 ? -3.612 0.249 -1.973 1.00 96.50 75 SER A C 1
ATOM 538 O O . SER A 1 75 ? -4.047 -0.881 -1.756 1.00 96.50 75 SER A O 1
ATOM 540 N N . LEU A 1 76 ? -3.954 1.290 -1.230 1.00 96.00 76 LEU A N 1
ATOM 541 C CA . LEU A 1 76 ? -4.848 1.230 -0.086 1.00 96.00 76 LEU A CA 1
ATOM 542 C C . LEU A 1 76 ? -6.110 2.008 -0.438 1.00 96.00 76 LEU A C 1
ATOM 544 O O . LEU A 1 76 ? -6.027 3.175 -0.819 1.00 96.00 76 LEU A O 1
ATOM 548 N N . LYS A 1 77 ? -7.284 1.406 -0.278 1.00 96.62 77 LYS A N 1
ATOM 549 C CA . LYS A 1 77 ? -8.574 2.058 -0.504 1.00 96.62 77 LYS A CA 1
ATOM 550 C C . LYS A 1 77 ? -9.425 1.980 0.752 1.00 96.62 77 LYS A C 1
ATOM 552 O O . LYS A 1 77 ? -9.696 0.907 1.278 1.00 96.62 77 LYS A O 1
ATOM 557 N N . ASN A 1 78 ? -9.880 3.134 1.220 1.00 96.25 78 ASN A N 1
ATOM 558 C CA . ASN A 1 78 ? -10.788 3.229 2.349 1.00 96.25 78 ASN A CA 1
ATOM 559 C C . ASN A 1 78 ? -12.230 3.277 1.843 1.00 96.25 78 ASN A C 1
ATOM 561 O O . ASN A 1 78 ? -12.620 4.237 1.194 1.00 96.25 78 ASN A O 1
ATOM 565 N N . ASN A 1 79 ? -13.028 2.263 2.148 1.00 96.19 79 ASN A N 1
ATOM 566 C CA . ASN A 1 79 ? -14.441 2.155 1.788 1.00 96.19 79 ASN A CA 1
ATOM 567 C C . ASN A 1 79 ? -15.383 2.713 2.869 1.00 96.19 79 ASN A C 1
ATOM 569 O O . ASN A 1 79 ? -16.593 2.528 2.782 1.00 96.19 79 ASN A O 1
ATOM 573 N N . CYS A 1 80 ? -14.847 3.377 3.892 1.00 95.56 80 CYS A N 1
ATOM 574 C CA . CYS A 1 80 ? -15.608 3.959 4.991 1.00 95.56 80 CYS A CA 1
ATOM 575 C C . CYS A 1 80 ? -15.481 5.491 5.013 1.00 95.56 80 CYS A C 1
ATOM 577 O O . CYS A 1 80 ? -14.514 6.039 4.486 1.00 95.56 80 CYS A O 1
ATOM 579 N N . PRO A 1 81 ? -16.421 6.210 5.657 1.00 95.38 81 PRO A N 1
ATOM 580 C CA . PRO A 1 81 ? -16.432 7.678 5.678 1.00 95.38 81 PRO A CA 1
ATOM 581 C C . PRO A 1 81 ? -15.403 8.301 6.633 1.00 95.38 81 PRO A C 1
ATOM 583 O O . PRO A 1 81 ? -15.267 9.519 6.684 1.00 95.38 81 PRO A O 1
ATOM 586 N N . ARG A 1 82 ? -14.696 7.490 7.424 1.00 93.75 82 ARG A N 1
ATOM 587 C CA . ARG A 1 82 ? -13.788 7.955 8.480 1.00 93.75 82 ARG A CA 1
ATOM 588 C C . ARG A 1 82 ? -12.333 7.913 8.032 1.00 93.75 82 ARG A C 1
ATOM 590 O O . ARG A 1 82 ? -11.974 7.058 7.232 1.00 93.75 82 ARG A O 1
ATOM 597 N N . LEU A 1 83 ? -11.494 8.768 8.611 1.00 95.31 83 LEU A N 1
ATOM 598 C CA . LEU A 1 83 ? -10.042 8.695 8.444 1.00 95.31 83 LEU A CA 1
ATOM 599 C C . LEU A 1 83 ? -9.503 7.375 9.021 1.00 95.31 83 LEU A C 1
ATOM 601 O O . LEU A 1 83 ? -9.863 6.998 10.137 1.00 95.31 83 LEU A O 1
ATOM 605 N N . ILE A 1 84 ? -8.614 6.705 8.289 1.00 95.19 84 ILE A N 1
ATOM 606 C CA . ILE A 1 84 ? -7.874 5.530 8.764 1.00 95.19 84 ILE A CA 1
ATOM 607 C C . ILE A 1 84 ? -6.382 5.826 8.637 1.00 95.19 84 ILE A C 1
ATOM 609 O O . ILE A 1 84 ? -5.907 6.191 7.561 1.00 95.19 84 ILE A O 1
ATOM 613 N N . LYS A 1 85 ? -5.636 5.684 9.734 1.00 95.88 85 LYS A N 1
ATOM 614 C CA . LYS A 1 85 ? -4.175 5.783 9.722 1.00 95.88 85 LYS A CA 1
ATOM 615 C C . LYS A 1 85 ? -3.599 4.381 9.634 1.00 95.88 85 LYS A C 1
ATOM 617 O O . LYS A 1 85 ? -3.997 3.494 10.384 1.00 95.88 85 LYS A O 1
ATOM 622 N N . THR A 1 86 ? -2.674 4.179 8.712 1.00 95.00 86 THR A N 1
ATOM 623 C CA . THR A 1 86 ? -2.058 2.873 8.481 1.00 95.00 86 THR A CA 1
ATOM 624 C C . THR A 1 86 ? -0.550 2.999 8.397 1.00 95.00 86 THR A C 1
ATOM 626 O O . THR A 1 86 ? -0.024 4.046 8.019 1.00 95.00 86 THR A O 1
ATOM 629 N N . LYS A 1 87 ? 0.140 1.925 8.760 1.00 95.44 87 LYS A N 1
ATOM 630 C CA . LYS A 1 87 ? 1.552 1.711 8.464 1.00 95.44 87 LYS A CA 1
ATOM 631 C C . LYS A 1 87 ? 1.665 0.575 7.468 1.00 95.44 87 LYS A C 1
ATOM 633 O O . LYS A 1 87 ? 1.063 -0.473 7.691 1.00 95.44 87 LYS A O 1
ATOM 638 N N . VAL A 1 88 ? 2.445 0.775 6.413 1.00 95.88 88 VAL A N 1
ATOM 639 C CA . VAL A 1 88 ? 2.771 -0.272 5.440 1.00 95.88 88 VAL A CA 1
ATOM 640 C C . VAL A 1 88 ? 4.269 -0.506 5.448 1.00 95.88 88 VAL A C 1
ATOM 642 O O . VAL A 1 88 ? 5.044 0.440 5.321 1.00 95.88 88 VAL A O 1
ATOM 645 N N . CYS A 1 89 ? 4.675 -1.760 5.594 1.00 95.50 89 CYS A N 1
ATOM 646 C CA . CYS A 1 89 ? 6.075 -2.150 5.694 1.00 95.50 89 CYS A CA 1
ATOM 647 C C . CYS A 1 89 ? 6.356 -3.317 4.747 1.00 95.50 89 CYS A C 1
ATOM 649 O O . CYS A 1 89 ? 5.468 -4.129 4.469 1.00 95.50 89 CYS A O 1
ATOM 651 N N . TYR A 1 90 ? 7.613 -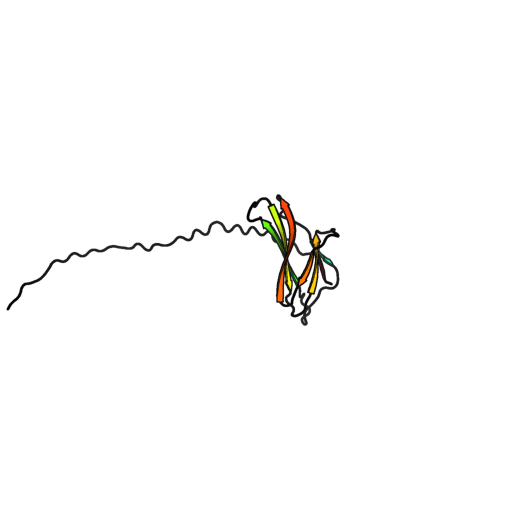3.475 4.327 1.00 96.00 90 TYR A N 1
ATOM 652 C CA . TYR A 1 90 ? 8.068 -4.805 3.923 1.00 96.00 90 TYR A CA 1
ATOM 653 C C . TYR A 1 90 ? 7.909 -5.777 5.091 1.00 96.00 90 TYR A C 1
ATOM 655 O O . TYR A 1 90 ? 8.054 -5.401 6.256 1.00 96.00 90 TYR A O 1
ATOM 663 N N . PHE A 1 91 ? 7.627 -7.037 4.781 1.00 93.25 91 PHE A N 1
ATOM 664 C CA . PHE A 1 91 ? 7.476 -8.059 5.806 1.00 93.25 91 PHE A CA 1
ATOM 665 C C . PHE A 1 91 ? 8.749 -8.178 6.664 1.00 93.25 91 PHE A C 1
ATOM 667 O O . PHE A 1 91 ? 9.847 -8.334 6.134 1.00 93.25 91 PHE A O 1
ATOM 674 N N . GLY A 1 92 ? 8.598 -8.085 7.989 1.00 89.38 92 GLY A N 1
ATOM 675 C CA . GLY A 1 92 ? 9.711 -8.110 8.947 1.00 89.38 92 GLY A CA 1
ATOM 676 C C . GLY A 1 92 ? 10.534 -6.815 9.037 1.00 89.38 92 GLY A C 1
ATOM 677 O O . GLY A 1 92 ? 11.481 -6.760 9.819 1.00 89.38 92 GLY A O 1
ATOM 678 N N . SER A 1 93 ? 10.191 -5.772 8.275 1.00 92.56 93 SER A N 1
ATOM 679 C CA . SER A 1 93 ? 10.857 -4.466 8.343 1.00 92.56 93 SER A CA 1
ATOM 680 C C . SER A 1 93 ? 10.305 -3.605 9.481 1.00 92.56 93 SER A C 1
ATOM 682 O O . SER A 1 93 ? 9.105 -3.610 9.750 1.00 92.56 93 SER A O 1
ATOM 684 N N . GLN A 1 94 ? 11.175 -2.806 10.104 1.00 89.88 94 GLN A N 1
ATOM 685 C CA . GLN A 1 94 ? 10.783 -1.737 11.035 1.00 89.88 94 GLN A CA 1
ATOM 686 C C . GLN A 1 94 ? 10.617 -0.380 10.333 1.00 89.88 94 GLN A C 1
ATOM 688 O O . GLN A 1 94 ? 10.027 0.546 10.889 1.00 89.88 94 GLN A O 1
ATOM 693 N N . THR A 1 95 ? 11.130 -0.254 9.107 1.00 91.81 95 THR A N 1
ATOM 694 C CA . THR A 1 95 ? 10.976 0.940 8.275 1.00 91.81 95 THR A CA 1
ATOM 695 C C . THR A 1 95 ? 9.693 0.810 7.464 1.00 91.81 95 THR A C 1
ATOM 697 O O . THR A 1 95 ? 9.557 -0.116 6.659 1.00 91.81 95 THR A O 1
ATOM 700 N N . CYS A 1 96 ? 8.759 1.730 7.704 1.00 95.19 96 CYS A N 1
ATOM 701 C CA . CYS A 1 96 ? 7.399 1.683 7.180 1.00 95.19 96 CYS A CA 1
ATOM 702 C C . CYS A 1 96 ? 6.962 3.052 6.664 1.00 95.19 96 CYS A C 1
ATOM 704 O O . CYS A 1 96 ? 7.340 4.083 7.223 1.00 95.19 96 CYS A O 1
ATOM 706 N N . ASN A 1 97 ? 6.076 3.046 5.674 1.00 96.25 97 ASN A N 1
ATOM 707 C CA . ASN A 1 97 ? 5.390 4.239 5.208 1.00 96.25 97 ASN A CA 1
ATOM 708 C C . ASN A 1 97 ? 4.132 4.460 6.053 1.00 96.25 97 ASN A C 1
ATOM 710 O O . ASN A 1 97 ? 3.276 3.575 6.149 1.00 96.25 97 ASN A O 1
ATOM 714 N N . GLU A 1 98 ? 4.006 5.638 6.662 1.00 96.25 98 GLU A N 1
ATOM 715 C CA . GLU A 1 98 ? 2.764 6.046 7.320 1.00 96.25 98 GLU A CA 1
ATOM 716 C C . GLU A 1 98 ? 1.813 6.663 6.290 1.00 96.25 98 GLU A C 1
ATOM 718 O O . GLU A 1 98 ? 2.165 7.613 5.592 1.00 96.25 98 GLU A O 1
ATOM 723 N N . VAL A 1 99 ? 0.593 6.132 6.199 1.00 95.94 99 VAL A N 1
ATOM 724 C CA . VAL A 1 99 ? -0.415 6.576 5.233 1.00 95.94 99 VAL A CA 1
ATOM 725 C C . VAL A 1 99 ? -1.699 6.960 5.957 1.00 95.94 99 VAL A C 1
ATOM 727 O O . VAL A 1 99 ? -2.296 6.160 6.683 1.00 95.94 99 VAL A O 1
ATOM 730 N N . ALA A 1 100 ? -2.144 8.195 5.735 1.00 96.19 100 ALA A N 1
ATOM 731 C CA . ALA A 1 100 ? -3.422 8.702 6.217 1.00 96.19 100 ALA A CA 1
ATOM 732 C C . ALA A 1 100 ? -4.472 8.611 5.100 1.00 96.19 100 ALA A C 1
ATOM 734 O O . ALA A 1 100 ? -4.483 9.417 4.170 1.00 96.19 100 ALA A O 1
ATOM 735 N N . LEU A 1 101 ? -5.372 7.632 5.200 1.00 95.94 101 LEU A N 1
ATOM 736 C CA . LEU A 1 101 ? -6.449 7.429 4.240 1.00 95.94 101 LEU A CA 1
ATOM 737 C C .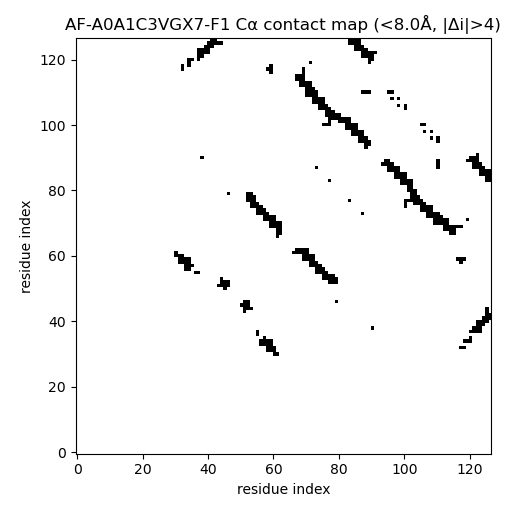 LEU A 1 101 ? -7.709 8.168 4.659 1.00 95.94 101 LEU A C 1
ATOM 739 O O . LEU A 1 101 ? -8.429 7.749 5.569 1.00 95.94 101 LEU A O 1
ATOM 743 N N . GLN A 1 102 ? -8.008 9.244 3.938 1.00 97.38 102 GLN A N 1
ATOM 744 C CA . GLN A 1 102 ? -9.296 9.923 4.034 1.00 97.38 102 GLN A CA 1
ATOM 745 C C . GLN A 1 102 ? -10.444 8.981 3.643 1.00 97.38 102 GLN A C 1
ATOM 747 O O . GLN A 1 102 ? -10.241 7.977 2.953 1.00 97.38 102 GLN A O 1
ATOM 752 N N . GLY A 1 103 ? -11.658 9.307 4.085 1.00 96.12 103 GLY A N 1
ATOM 753 C CA . GLY A 1 103 ? -12.838 8.505 3.774 1.00 96.12 103 GLY A CA 1
ATOM 754 C C . GLY A 1 103 ? -13.086 8.403 2.268 1.00 96.12 103 GLY A C 1
ATOM 755 O O . GLY A 1 103 ? -12.968 9.399 1.552 1.00 96.12 103 GLY A O 1
ATOM 756 N N . TYR A 1 104 ? -13.414 7.204 1.781 1.00 96.31 104 TYR A N 1
ATOM 757 C CA . TYR A 1 104 ? -13.675 6.927 0.357 1.00 96.31 104 TYR A CA 1
ATOM 758 C C . TYR A 1 104 ? -12.531 7.281 -0.605 1.00 96.31 104 TYR A C 1
ATOM 760 O O . TYR A 1 104 ? -12.753 7.452 -1.806 1.00 96.31 104 TYR A O 1
ATOM 768 N N . LYS A 1 105 ? -11.298 7.409 -0.103 1.00 97.69 105 LYS A N 1
ATOM 769 C CA . LYS A 1 105 ? -10.116 7.691 -0.923 1.00 97.69 105 LYS A CA 1
ATOM 770 C C . LYS A 1 105 ? -9.232 6.463 -1.083 1.00 97.69 105 LYS A C 1
ATOM 772 O O . LYS A 1 105 ? -9.214 5.566 -0.240 1.00 97.69 105 LYS A O 1
ATOM 777 N N . ARG A 1 106 ? -8.487 6.468 -2.188 1.00 96.81 106 ARG A N 1
ATOM 778 C CA . ARG A 1 106 ? -7.384 5.550 -2.464 1.00 96.81 106 ARG A CA 1
ATOM 779 C C . ARG A 1 106 ? -6.066 6.312 -2.369 1.00 96.81 106 ARG A C 1
ATOM 781 O O . ARG A 1 106 ? -6.007 7.471 -2.780 1.00 96.81 106 ARG A O 1
ATOM 788 N N . VAL A 1 107 ? -5.047 5.662 -1.826 1.00 97.19 107 VAL A N 1
ATOM 789 C CA . VAL A 1 107 ? -3.669 6.147 -1.792 1.00 97.19 107 VAL A CA 1
ATOM 790 C C . VAL A 1 107 ? -2.754 5.006 -2.204 1.00 97.19 107 VAL A C 1
ATOM 792 O O . VAL A 1 107 ? -2.883 3.900 -1.683 1.00 97.19 107 VAL A O 1
ATOM 795 N N . ASP A 1 108 ? -1.819 5.303 -3.097 1.00 95.94 108 ASP A N 1
ATOM 796 C CA . ASP A 1 108 ? -0.772 4.374 -3.501 1.00 95.94 108 ASP A CA 1
ATOM 797 C C . ASP A 1 108 ? 0.520 4.754 -2.780 1.00 95.94 108 ASP A C 1
ATOM 799 O O . ASP A 1 108 ? 0.904 5.925 -2.735 1.00 95.94 108 ASP A O 1
ATOM 803 N N . THR A 1 109 ? 1.185 3.769 -2.184 1.00 95.94 109 THR A N 1
ATOM 804 C CA . THR A 1 109 ? 2.480 3.954 -1.531 1.00 95.94 109 THR A CA 1
ATOM 805 C C . THR A 1 109 ? 3.512 3.014 -2.134 1.00 95.94 109 THR A C 1
ATOM 807 O O . THR A 1 109 ? 3.225 1.848 -2.398 1.00 95.94 109 THR A O 1
ATOM 810 N N . ILE A 1 110 ? 4.717 3.529 -2.364 1.00 96.06 110 ILE A N 1
ATOM 811 C CA . ILE A 1 110 ? 5.837 2.757 -2.901 1.00 96.06 110 ILE A CA 1
ATOM 812 C C . ILE A 1 110 ? 6.714 2.338 -1.725 1.00 96.06 110 ILE A C 1
ATOM 814 O O . ILE A 1 110 ? 7.239 3.189 -1.006 1.00 96.06 110 ILE A O 1
ATOM 818 N N . LEU A 1 111 ? 6.869 1.031 -1.520 1.00 95.12 111 LEU A N 1
ATOM 819 C CA . LEU A 1 111 ? 7.746 0.492 -0.476 1.00 95.12 111 LEU A CA 1
ATOM 820 C C . LEU A 1 111 ? 9.216 0.514 -0.902 1.00 95.12 111 LEU A C 1
ATOM 822 O O . LEU A 1 111 ? 10.107 0.668 -0.071 1.00 95.12 111 LEU A O 1
ATOM 826 N N . GLY A 1 112 ? 9.478 0.365 -2.199 1.00 94.44 112 GLY A N 1
ATOM 827 C CA . GLY A 1 112 ? 10.803 0.506 -2.789 1.00 94.44 112 GLY A CA 1
ATOM 828 C C . GLY A 1 112 ? 10.819 0.131 -4.266 1.00 94.44 112 GLY A C 1
ATOM 829 O O . GLY A 1 112 ? 9.812 -0.322 -4.808 1.00 94.44 112 GLY A O 1
ATOM 830 N N . SER A 1 113 ? 11.983 0.298 -4.888 1.00 95.19 113 SER A N 1
ATOM 831 C CA . SER A 1 113 ? 12.216 0.009 -6.306 1.00 95.19 113 SER A CA 1
ATOM 832 C C . SER A 1 113 ? 13.369 -0.984 -6.443 1.00 95.19 113 SER A C 1
ATOM 834 O O . SER A 1 113 ? 14.465 -0.744 -5.936 1.00 95.19 113 SER A O 1
ATOM 836 N N . MET A 1 114 ? 13.143 -2.110 -7.119 1.00 93.69 114 MET A N 1
ATOM 837 C CA . MET A 1 114 ? 14.121 -3.196 -7.251 1.00 93.69 114 MET A CA 1
ATOM 838 C C . MET A 1 114 ? 14.179 -3.733 -8.677 1.00 93.69 114 MET A C 1
ATOM 840 O O . MET A 1 114 ? 13.188 -3.725 -9.403 1.00 93.69 114 MET A O 1
ATOM 844 N N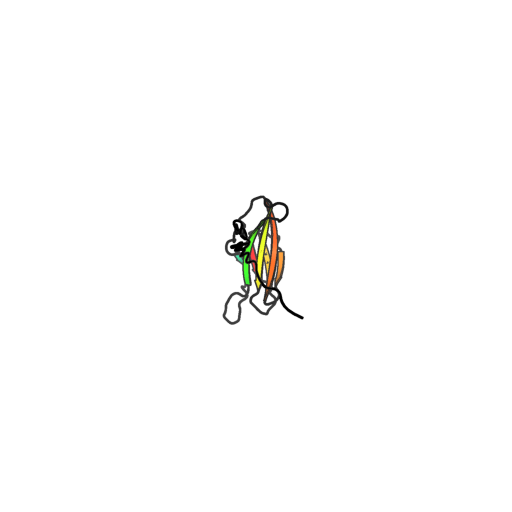 . ARG A 1 115 ? 15.340 -4.251 -9.094 1.00 95.38 115 ARG A N 1
ATOM 845 C CA . ARG A 1 115 ? 15.479 -4.858 -10.424 1.00 95.38 115 ARG A CA 1
ATOM 846 C C . ARG A 1 115 ? 15.035 -6.313 -10.414 1.00 95.38 115 ARG A C 1
ATOM 848 O O . ARG A 1 115 ? 15.574 -7.110 -9.656 1.00 95.38 115 ARG A O 1
ATOM 855 N N . GLY A 1 116 ? 14.084 -6.660 -11.278 1.00 89.25 116 GLY A N 1
ATOM 856 C CA . GLY A 1 116 ? 13.662 -8.048 -11.508 1.00 89.25 116 GLY A CA 1
ATOM 857 C C . GLY A 1 116 ? 12.902 -8.731 -10.361 1.00 89.25 116 GLY A C 1
ATOM 858 O O . GLY A 1 116 ? 12.537 -9.894 -10.505 1.00 89.25 116 GLY A O 1
ATOM 859 N N . ILE A 1 117 ? 12.630 -8.041 -9.248 1.00 91.81 117 ILE A N 1
ATOM 860 C CA . ILE A 1 117 ? 11.858 -8.594 -8.127 1.00 91.81 117 ILE A CA 1
ATOM 861 C C . ILE A 1 117 ? 10.373 -8.295 -8.339 1.00 91.81 117 ILE A C 1
ATOM 863 O O . ILE A 1 117 ? 9.920 -7.178 -8.105 1.00 91.81 117 ILE A O 1
ATOM 867 N N . THR A 1 118 ? 9.618 -9.290 -8.800 1.00 92.00 118 THR A N 1
ATOM 868 C CA . THR A 1 118 ? 8.180 -9.170 -9.119 1.00 92.00 118 THR A CA 1
ATOM 869 C C . THR A 1 118 ? 7.253 -9.602 -7.985 1.00 92.00 118 THR A C 1
ATOM 871 O O . THR A 1 118 ? 6.052 -9.332 -8.049 1.00 92.00 118 THR A O 1
ATOM 874 N N . ALA A 1 119 ? 7.791 -10.291 -6.978 1.00 91.69 119 ALA A N 1
ATOM 875 C CA . ALA A 1 119 ? 7.058 -10.801 -5.830 1.00 91.69 119 ALA A CA 1
ATOM 876 C C . ALA A 1 119 ? 7.655 -10.242 -4.539 1.00 91.69 119 ALA A C 1
ATOM 878 O O . ALA A 1 119 ? 8.873 -10.267 -4.353 1.00 91.69 119 ALA A O 1
ATOM 879 N N . PHE A 1 120 ? 6.803 -9.756 -3.643 1.00 93.19 120 PHE A N 1
ATOM 880 C CA . PHE A 1 120 ? 7.221 -9.231 -2.351 1.00 93.19 120 PHE A CA 1
ATOM 881 C C . PHE A 1 120 ? 6.157 -9.464 -1.286 1.00 93.19 120 PHE A C 1
ATOM 883 O O . PHE A 1 120 ? 4.967 -9.592 -1.564 1.00 93.19 120 PHE A O 1
ATOM 890 N N . ARG A 1 121 ? 6.611 -9.529 -0.034 1.00 93.88 121 ARG A N 1
ATOM 891 C CA . ARG A 1 121 ? 5.743 -9.664 1.135 1.00 93.88 121 ARG A CA 1
ATOM 892 C C . ARG A 1 121 ? 5.697 -8.347 1.884 1.00 93.88 121 ARG A C 1
ATOM 894 O O . ARG A 1 121 ? 6.720 -7.680 2.047 1.00 93.88 121 ARG A O 1
ATOM 901 N N . TYR A 1 122 ? 4.516 -8.012 2.375 1.00 94.50 122 TYR A N 1
ATOM 902 C CA . TYR A 1 122 ? 4.262 -6.762 3.066 1.00 94.50 122 TYR A CA 1
ATOM 903 C C . TYR A 1 122 ? 3.312 -6.985 4.243 1.00 94.50 122 TYR A C 1
ATOM 905 O O . TYR A 1 122 ? 2.512 -7.926 4.254 1.00 94.50 122 TYR A O 1
ATOM 913 N N . SER A 1 123 ? 3.433 -6.122 5.244 1.00 94.50 123 SER A N 1
ATOM 914 C CA . SER A 1 123 ? 2.561 -6.090 6.414 1.00 94.50 123 SER A CA 1
ATOM 915 C C . SER A 1 123 ? 1.878 -4.736 6.526 1.00 94.50 123 SER A C 1
ATOM 917 O O . SER A 1 123 ? 2.415 -3.705 6.106 1.00 94.50 123 SER A O 1
ATOM 919 N N . ILE A 1 124 ? 0.661 -4.756 7.069 1.00 94.62 124 ILE A N 1
ATOM 920 C CA . ILE A 1 124 ? -0.140 -3.556 7.291 1.00 94.62 124 ILE A CA 1
ATOM 921 C C . ILE A 1 124 ? -0.639 -3.547 8.727 1.00 94.62 124 ILE A C 1
ATOM 923 O O . ILE A 1 124 ? -1.228 -4.516 9.202 1.00 94.62 124 ILE A O 1
ATOM 927 N N . GLU A 1 125 ? -0.455 -2.412 9.390 1.00 93.81 125 GLU A N 1
ATOM 928 C CA . GLU A 1 125 ? -0.971 -2.157 10.731 1.00 93.81 125 GLU A CA 1
ATOM 929 C C . GLU A 1 125 ? -1.916 -0.951 10.696 1.00 93.81 125 GLU A C 1
ATOM 931 O O . GLU A 1 125 ? -1.567 0.109 10.167 1.00 93.81 125 GLU A O 1
ATOM 936 N N . GLN A 1 126 ? -3.124 -1.107 11.245 1.00 92.25 126 GLN A N 1
ATOM 937 C CA . GLN A 1 126 ? -4.100 -0.019 11.381 1.00 92.25 126 GLN A CA 1
ATOM 938 C C . GLN A 1 126 ? -3.971 0.613 12.774 1.00 92.25 126 GLN A C 1
ATOM 940 O O . GLN A 1 126 ? -4.010 -0.103 13.775 1.00 92.25 126 GLN A O 1
ATOM 945 N N . LYS A 1 127 ? -3.822 1.943 12.825 1.00 80.88 127 LYS A N 1
ATOM 946 C CA . LYS A 1 127 ? -3.725 2.745 14.055 1.00 80.88 127 LYS A CA 1
ATOM 947 C C . LYS A 1 127 ? -5.045 3.441 14.384 1.00 80.88 127 LYS A C 1
ATOM 949 O O . LYS A 1 127 ? -5.694 3.966 13.447 1.00 80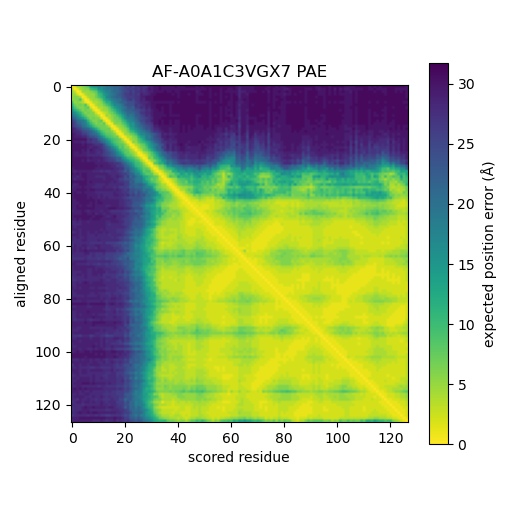.88 127 LYS A O 1
#

Sequence (127 aa):
MQIRLLPMLIASVLLGGANGTFGQSGPSMSRLTLQGPAEQAGKVVKDALGRPCLDIEAAAVPHAVDPKILDHVVSLKNNCPRLIKTKVCYFGSQTCNEVALQGYKRVDTILGSMRGITAFRYSIEQK

Mean predicted aligned error: 13.16 Å